Protein AF-A0A1H6EWP6-F1 (afdb_monomer)

pLDDT: mean 91.14, std 9.05, range [50.94, 97.94]

Sequence (149 aa):
MKAGLVQLVWALRALEAAGLARPPLRLLLNGDEEIGSPASRPLIEAAAEDAAAVLVFEASADGAVMERGPGTARLFAKARAVAARMGLDLCECSVGGASDGNFAAALGRPVLDGLGAVGAGAHARHEHISVDGMLERATLTAALLHELA

Secondary structure (DSSP, 8-state):
-HHHHHHHHHHHHHHHHHT-----------S-GGGT-TTTHHHHHHHHTT-S-EE--S--BSSPPPP--HHHHHHHHHHHHHHHHTT--------S-B-THHHHHHTT--EE---S--EE-TTSTT-EE-HHHHHHHHHHHHHHHHHT-

Foldseek 3Di:
DVLLVVLQVLLVVVCVVVVFDFDDDDDDDDDCQVVPCPPCLVVLLVRLLPDQEAEAAAAFDADDWQDCDPSLVVLVVLLQVLCVVVVHHDDDDTDHGDGSQSSSSVSVHHYDHNLHFAFDDVVHPPTDGDPVRSVSSSNSSNSSRSSND

InterPro domains:
  IPR002933 Peptidase M20 [PF01546] (1-146)

Mean predicted aligned error: 3.74 Å

Structure (mmCIF, N/CA/C/O backbone):
data_AF-A0A1H6EWP6-F1
#
_entry.id   AF-A0A1H6EWP6-F1
#
loop_
_atom_site.group_PDB
_atom_site.id
_atom_site.type_symbol
_atom_site.label_atom_id
_atom_site.label_alt_id
_atom_site.label_comp_id
_atom_site.label_asym_id
_atom_site.label_entity_id
_atom_site.label_seq_id
_atom_site.pdbx_PDB_ins_code
_atom_site.Cartn_x
_atom_site.Cartn_y
_atom_site.Cartn_z
_atom_site.occupancy
_atom_site.B_iso_or_equiv
_atom_site.auth_seq_id
_atom_site.auth_comp_id
_atom_site.auth_asym_id
_atom_site.auth_atom_id
_atom_site.pdbx_PDB_model_num
ATOM 1 N N . MET A 1 1 ? -2.706 -0.621 -11.621 1.00 79.06 1 MET A N 1
ATOM 2 C CA . MET A 1 1 ? -2.650 0.329 -10.488 1.00 79.06 1 MET A CA 1
ATOM 3 C C . MET A 1 1 ? -3.821 1.268 -10.159 1.00 79.06 1 MET A C 1
ATOM 5 O O . MET A 1 1 ? -3.745 2.102 -9.259 1.00 79.06 1 MET A O 1
ATOM 9 N N . LYS A 1 2 ? -4.976 1.183 -10.828 1.00 90.31 2 LYS A N 1
ATOM 10 C CA . LYS A 1 2 ? -6.064 2.158 -10.568 1.00 90.31 2 LYS A CA 1
ATOM 11 C C . LYS A 1 2 ? -6.842 1.860 -9.286 1.00 90.31 2 LYS A C 1
ATOM 13 O O . LYS A 1 2 ? -7.361 2.761 -8.633 1.00 90.31 2 LYS A O 1
ATOM 18 N N . ALA A 1 3 ? -6.932 0.582 -8.942 1.00 89.94 3 ALA A N 1
ATOM 19 C CA . ALA A 1 3 ? -7.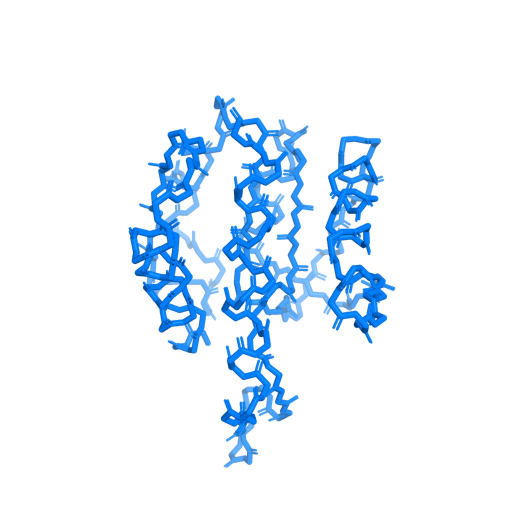699 0.112 -7.806 1.00 89.94 3 ALA A CA 1
ATOM 20 C C . ALA A 1 3 ? -7.040 0.483 -6.465 1.00 89.94 3 ALA A C 1
ATOM 22 O O . ALA A 1 3 ? -7.759 0.864 -5.544 1.00 89.94 3 ALA A O 1
ATOM 23 N N . GLY A 1 4 ? -5.702 0.491 -6.376 1.00 90.62 4 GLY A N 1
ATOM 24 C CA . GLY A 1 4 ? -4.977 0.925 -5.177 1.00 90.62 4 GLY A CA 1
ATOM 25 C C . GLY A 1 4 ? -5.326 2.354 -4.743 1.00 90.62 4 GLY A C 1
ATOM 26 O O . GLY A 1 4 ? -5.551 2.613 -3.560 1.00 90.62 4 GLY A O 1
ATOM 27 N N . LEU A 1 5 ? -5.503 3.269 -5.704 1.00 92.19 5 LEU A N 1
ATOM 28 C CA . LEU A 1 5 ? -5.950 4.645 -5.438 1.00 92.19 5 LEU A CA 1
ATOM 29 C C . LEU A 1 5 ? -7.339 4.684 -4.790 1.00 92.19 5 LEU A C 1
ATOM 31 O O . LEU A 1 5 ? -7.567 5.400 -3.814 1.00 92.19 5 LEU A O 1
ATOM 35 N N . VAL A 1 6 ? -8.271 3.895 -5.329 1.00 92.75 6 VAL A N 1
ATOM 36 C CA . VAL A 1 6 ? -9.644 3.797 -4.820 1.00 92.75 6 VAL A CA 1
ATOM 37 C C . VAL A 1 6 ? -9.648 3.183 -3.420 1.00 92.75 6 VAL A C 1
ATOM 39 O O . VAL A 1 6 ? -10.287 3.724 -2.518 1.00 92.75 6 VAL A O 1
ATOM 42 N N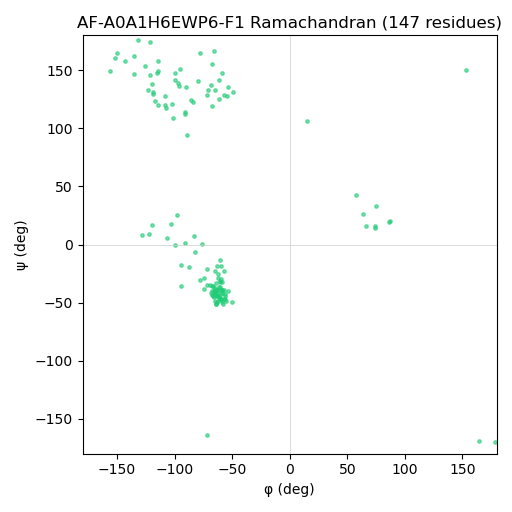 . GLN A 1 7 ? -8.895 2.100 -3.217 1.00 93.31 7 GLN A N 1
ATOM 43 C CA . GLN A 1 7 ? -8.731 1.442 -1.922 1.00 93.31 7 GLN A CA 1
ATOM 44 C C . GLN A 1 7 ? -8.236 2.411 -0.848 1.00 93.31 7 GLN A C 1
ATOM 46 O O . GLN A 1 7 ? -8.815 2.469 0.235 1.00 93.31 7 GLN A O 1
ATOM 51 N N . LEU A 1 8 ? -7.191 3.188 -1.146 1.00 93.25 8 LEU A N 1
ATOM 52 C CA . LEU A 1 8 ? -6.614 4.143 -0.206 1.00 93.25 8 LEU A CA 1
ATOM 53 C C . LEU A 1 8 ? -7.628 5.219 0.199 1.00 93.25 8 LEU A C 1
ATOM 55 O O . LEU A 1 8 ? -7.784 5.498 1.388 1.00 93.25 8 LEU A O 1
ATOM 59 N N . VAL A 1 9 ? -8.348 5.800 -0.767 1.00 94.81 9 VAL A N 1
ATOM 60 C CA . VAL A 1 9 ? -9.389 6.800 -0.479 1.00 94.81 9 VAL A CA 1
ATOM 61 C C . VAL A 1 9 ? -10.444 6.217 0.462 1.00 94.81 9 VAL A C 1
ATOM 63 O O . VAL A 1 9 ? -10.778 6.844 1.468 1.00 94.81 9 VAL A O 1
ATOM 66 N N . TRP A 1 10 ? -10.931 5.005 0.187 1.00 95.62 10 TRP A N 1
ATOM 67 C CA . TRP A 1 10 ? -11.940 4.361 1.029 1.00 95.62 10 TRP A CA 1
ATOM 68 C C . TRP A 1 10 ? -11.414 3.948 2.404 1.00 95.62 10 TRP A C 1
ATOM 70 O O . TRP A 1 10 ? -12.142 4.087 3.384 1.00 95.62 10 TRP A O 1
ATOM 80 N N . ALA A 1 11 ? -10.152 3.532 2.518 1.00 96.31 11 ALA A N 1
ATOM 81 C CA . ALA A 1 11 ? -9.527 3.237 3.805 1.00 96.31 11 ALA A CA 1
ATOM 82 C C . ALA A 1 11 ? -9.459 4.482 4.707 1.00 96.31 11 ALA A C 1
ATOM 84 O O . ALA A 1 11 ? -9.800 4.426 5.889 1.00 96.31 11 ALA A O 1
ATOM 85 N N . LEU A 1 12 ? -9.073 5.632 4.143 1.00 96.50 12 LEU A N 1
ATOM 86 C CA . LEU A 1 12 ? -9.018 6.896 4.882 1.00 96.50 12 LEU A CA 1
ATOM 87 C C . LEU A 1 12 ? -10.412 7.387 5.285 1.00 96.50 12 LEU A C 1
ATOM 89 O O . LEU A 1 12 ? -10.593 7.844 6.413 1.00 96.50 12 LEU A O 1
ATOM 93 N N . ARG A 1 13 ? -11.404 7.246 4.398 1.00 96.81 13 ARG A N 1
ATOM 94 C CA . ARG A 1 13 ? -12.807 7.553 4.717 1.00 96.81 13 ARG A CA 1
ATOM 95 C C . ARG A 1 13 ? -13.365 6.644 5.808 1.00 96.81 13 ARG A C 1
ATOM 97 O O . ARG A 1 13 ? -14.091 7.128 6.668 1.00 96.81 13 ARG A O 1
ATOM 104 N N . ALA A 1 14 ? -13.016 5.359 5.803 1.00 96.12 14 ALA A N 1
ATOM 105 C CA . ALA A 1 14 ? -13.441 4.419 6.836 1.00 96.12 14 ALA A CA 1
ATOM 106 C C . ALA A 1 14 ? -12.870 4.787 8.215 1.00 96.12 14 ALA A C 1
ATOM 108 O O . ALA A 1 14 ? -13.609 4.785 9.195 1.00 96.12 14 ALA A O 1
ATOM 109 N N . LEU A 1 15 ? -11.587 5.163 8.287 1.00 97.00 15 LEU A N 1
ATOM 110 C CA . LEU A 1 15 ? -10.964 5.663 9.519 1.00 97.00 15 LEU A CA 1
ATOM 111 C C . LEU A 1 15 ? -11.658 6.920 10.049 1.00 97.00 15 LEU A C 1
ATOM 113 O O . LEU A 1 15 ? -11.989 6.985 11.230 1.00 97.00 15 LEU A O 1
ATOM 117 N N . GLU A 1 16 ? -11.899 7.893 9.164 1.00 96.81 16 GLU A N 1
ATOM 118 C CA . GLU A 1 16 ? -12.594 9.141 9.491 1.00 96.81 16 GLU A CA 1
ATOM 119 C C . GLU A 1 16 ? -14.006 8.864 10.025 1.00 96.81 16 GLU A C 1
ATOM 121 O O . GLU A 1 16 ? -14.361 9.334 11.104 1.00 96.81 16 GLU A O 1
ATOM 126 N N . ALA A 1 17 ? -14.786 8.042 9.318 1.00 97.19 17 ALA A N 1
ATOM 127 C CA . ALA A 1 17 ? -16.145 7.682 9.715 1.00 97.19 17 ALA A CA 1
ATOM 128 C C . ALA A 1 17 ? -16.196 6.903 11.040 1.00 97.19 17 ALA A C 1
ATOM 130 O O . ALA A 1 17 ? -17.143 7.061 11.808 1.00 97.19 17 ALA A O 1
ATOM 131 N N . ALA A 1 18 ? -15.183 6.079 11.320 1.00 96.94 18 ALA A N 1
ATOM 132 C CA . ALA A 1 18 ? -15.072 5.318 12.561 1.00 96.94 18 ALA A CA 1
ATOM 133 C C . ALA A 1 18 ? -14.485 6.129 13.733 1.00 96.94 18 ALA A C 1
ATOM 135 O O . ALA A 1 18 ? -14.433 5.622 14.853 1.00 96.94 18 ALA A O 1
ATOM 136 N N . GLY A 1 19 ? -14.016 7.361 13.499 1.00 97.44 19 GLY A N 1
ATOM 137 C CA . GLY A 1 19 ? -13.332 8.165 14.515 1.00 97.44 19 GLY A CA 1
ATOM 138 C C . GLY A 1 19 ? -12.012 7.549 14.993 1.00 97.44 19 GLY A C 1
ATOM 139 O O . GLY A 1 19 ? -11.594 7.788 16.125 1.00 97.44 19 GLY A O 1
ATOM 140 N N . LEU A 1 20 ? -11.367 6.731 14.156 1.00 97.31 20 LEU A N 1
ATOM 141 C CA . LEU A 1 20 ? -10.127 6.040 14.494 1.00 97.31 20 LEU A CA 1
ATOM 142 C C . LEU A 1 20 ? -8.910 6.887 14.120 1.00 97.31 20 LEU A C 1
ATOM 144 O O . LEU A 1 20 ? -8.823 7.457 13.031 1.00 97.31 20 LEU A O 1
ATOM 148 N N . ALA A 1 21 ? -7.941 6.937 15.032 1.00 97.19 21 ALA A N 1
ATOM 149 C CA . ALA A 1 21 ? -6.671 7.605 14.791 1.00 97.19 21 ALA A CA 1
ATOM 150 C C . ALA A 1 21 ? -5.845 6.865 13.729 1.00 97.19 21 ALA A C 1
ATOM 152 O O . ALA A 1 21 ? -5.976 5.656 13.544 1.00 97.19 21 ALA A O 1
ATOM 153 N N . ARG A 1 22 ? -4.961 7.607 13.067 1.00 96.69 22 ARG A N 1
ATOM 154 C CA . ARG A 1 22 ? -3.956 7.104 12.125 1.00 96.69 22 ARG A CA 1
ATOM 155 C C . ARG A 1 22 ? -2.671 7.921 12.279 1.00 96.69 22 ARG A C 1
ATOM 157 O O . ARG A 1 22 ? -2.765 9.079 12.703 1.00 96.69 22 ARG A O 1
ATOM 164 N N . PRO A 1 23 ? -1.504 7.395 11.880 1.00 96.81 23 PRO A N 1
ATOM 165 C CA . PRO A 1 23 ? -0.283 8.182 11.864 1.00 96.81 23 PRO A CA 1
ATOM 166 C C . PRO A 1 23 ? -0.373 9.321 10.828 1.00 96.81 23 PRO A C 1
ATOM 168 O O . PRO A 1 23 ? -1.260 9.330 9.955 1.00 96.81 23 PRO A O 1
ATOM 171 N N . PRO A 1 24 ? 0.550 10.299 10.884 1.00 96.19 24 PRO A N 1
ATOM 172 C CA . PRO A 1 24 ? 0.791 11.210 9.774 1.00 96.19 24 PRO A CA 1
ATOM 173 C C . PRO A 1 24 ? 1.079 10.419 8.495 1.00 96.19 24 PRO A C 1
ATOM 175 O O . PRO A 1 24 ? 1.830 9.447 8.515 1.00 96.19 24 PRO A O 1
ATOM 178 N N . LEU A 1 25 ? 0.476 10.833 7.381 1.00 95.81 25 LEU A N 1
ATOM 179 C CA . LEU A 1 25 ? 0.625 10.157 6.095 1.00 95.81 25 LEU A CA 1
ATOM 180 C C . LEU A 1 25 ? 1.224 11.102 5.067 1.00 95.81 25 LEU A C 1
ATOM 182 O O . LEU A 1 25 ? 0.799 12.252 4.951 1.00 95.81 25 LEU A O 1
ATOM 186 N N . ARG A 1 26 ? 2.154 10.569 4.277 1.00 96.44 26 ARG A N 1
ATOM 187 C CA . ARG A 1 26 ? 2.601 11.156 3.018 1.00 96.44 26 ARG A CA 1
ATOM 188 C C . ARG A 1 26 ? 2.047 10.285 1.896 1.00 96.44 26 ARG A C 1
ATOM 190 O O . ARG A 1 26 ? 2.315 9.089 1.866 1.00 96.44 26 ARG A O 1
ATOM 197 N N . LEU A 1 27 ? 1.242 10.875 1.016 1.00 94.88 27 LEU A N 1
ATOM 198 C CA . LEU A 1 27 ? 0.715 10.195 -0.165 1.00 94.88 27 LEU A CA 1
ATOM 199 C C . LEU A 1 27 ? 1.521 10.641 -1.381 1.00 94.88 27 LEU A C 1
ATOM 201 O O . LEU A 1 27 ? 1.568 11.834 -1.675 1.00 94.88 27 LEU A O 1
ATOM 205 N N . LEU A 1 28 ? 2.144 9.688 -2.069 1.00 95.12 28 LEU A N 1
ATOM 206 C CA . LEU A 1 28 ? 2.849 9.912 -3.325 1.00 95.12 28 LEU A CA 1
ATOM 207 C C . LEU A 1 28 ? 2.152 9.103 -4.410 1.00 95.12 28 LEU A C 1
ATOM 209 O O . LEU A 1 28 ? 1.988 7.895 -4.272 1.00 95.12 28 LEU A O 1
ATOM 213 N N . LEU A 1 29 ? 1.729 9.792 -5.466 1.00 94.00 29 LEU A N 1
ATOM 214 C CA . LEU A 1 29 ? 1.119 9.200 -6.650 1.00 94.00 29 LEU A CA 1
ATOM 215 C C . LEU A 1 29 ? 2.010 9.546 -7.842 1.00 94.00 29 LEU A C 1
ATOM 217 O O . LEU A 1 29 ? 2.345 10.719 -8.023 1.00 94.00 29 LEU A O 1
ATOM 221 N N . ASN A 1 30 ? 2.381 8.556 -8.645 1.00 93.06 30 ASN A N 1
ATOM 222 C CA . ASN A 1 30 ? 3.124 8.765 -9.884 1.00 93.06 30 ASN A CA 1
ATOM 223 C C . ASN A 1 30 ? 2.343 8.212 -11.086 1.00 93.06 30 ASN A C 1
ATOM 225 O O . ASN A 1 30 ? 1.259 7.647 -10.936 1.00 93.06 30 ASN A O 1
ATOM 229 N N . GLY A 1 31 ? 2.868 8.454 -12.286 1.00 93.00 31 GLY A N 1
ATOM 230 C CA . GLY A 1 31 ? 2.268 7.986 -13.538 1.00 93.00 31 GLY A CA 1
ATOM 231 C C . GLY A 1 31 ? 3.243 7.244 -14.444 1.00 93.00 31 GLY A C 1
ATOM 232 O O . GLY A 1 31 ? 2.907 6.987 -15.596 1.00 93.00 31 GLY A O 1
ATOM 233 N N . ASP A 1 32 ? 4.449 6.957 -13.958 1.00 93.50 32 ASP A N 1
ATOM 234 C CA . ASP A 1 32 ? 5.553 6.386 -14.726 1.00 93.50 32 ASP A CA 1
ATOM 235 C C . ASP A 1 32 ? 6.075 5.058 -14.152 1.00 93.50 32 ASP A C 1
ATOM 237 O O . ASP A 1 32 ? 7.077 4.550 -14.650 1.00 93.50 32 ASP A O 1
ATOM 241 N N . GLU A 1 33 ? 5.395 4.461 -13.167 1.00 90.62 33 GLU A N 1
ATOM 242 C CA . GLU A 1 33 ? 5.770 3.148 -12.610 1.00 90.62 33 GLU A CA 1
ATOM 243 C C . GLU A 1 33 ? 5.783 2.044 -13.675 1.00 90.62 33 GLU A C 1
ATOM 245 O O . GLU A 1 33 ? 6.765 1.309 -13.761 1.00 90.62 33 GLU A O 1
ATOM 250 N N . GLU A 1 34 ? 4.826 2.055 -14.612 1.00 88.62 34 GLU A N 1
ATOM 251 C CA . GLU A 1 34 ? 4.731 1.090 -15.728 1.00 88.62 34 GLU A CA 1
ATOM 252 C C . GLU A 1 34 ? 5.960 1.106 -16.668 1.00 88.62 34 GLU A C 1
ATOM 254 O O . GLU A 1 34 ? 6.119 0.239 -17.528 1.00 88.62 34 GLU A O 1
ATOM 259 N N . ILE A 1 35 ? 6.821 2.125 -16.556 1.00 90.50 35 ILE A N 1
ATOM 260 C CA . ILE A 1 35 ? 8.083 2.255 -17.301 1.00 90.50 35 ILE A CA 1
ATOM 261 C C . ILE A 1 35 ? 9.311 2.313 -16.375 1.00 90.50 35 ILE A C 1
ATOM 263 O O . ILE A 1 35 ? 10.394 2.716 -16.806 1.00 90.50 35 ILE A O 1
ATOM 267 N N . GLY A 1 36 ? 9.158 1.909 -15.110 1.00 88.56 36 GLY A N 1
ATOM 268 C CA . GLY A 1 36 ? 10.223 1.821 -14.110 1.00 88.56 36 GLY A CA 1
ATOM 269 C C . GLY A 1 36 ? 10.497 3.110 -13.331 1.00 88.56 36 GLY A C 1
ATOM 270 O O . GLY A 1 36 ? 11.591 3.265 -12.784 1.00 88.56 36 GLY A O 1
ATOM 271 N N . SER A 1 37 ? 9.544 4.044 -13.296 1.00 92.62 37 SER A N 1
ATOM 272 C CA . SER A 1 37 ? 9.602 5.282 -12.504 1.00 92.62 37 SER A CA 1
ATOM 273 C C . SER A 1 37 ? 10.809 6.205 -12.772 1.00 92.62 37 SER A C 1
ATOM 275 O O . SER A 1 37 ? 11.401 6.734 -11.825 1.00 92.62 37 SER A O 1
ATOM 277 N N . PRO A 1 38 ? 11.229 6.453 -14.032 1.00 94.12 38 PRO A N 1
ATOM 278 C CA . PRO A 1 38 ? 12.412 7.268 -14.321 1.00 94.12 38 PRO A CA 1
ATOM 279 C C . PRO A 1 38 ? 12.310 8.713 -13.807 1.00 94.12 38 PRO A C 1
ATOM 281 O O . PRO A 1 38 ? 13.329 9.306 -13.451 1.00 94.12 38 PRO A O 1
ATOM 284 N N . ALA A 1 39 ? 11.107 9.292 -13.770 1.00 96.31 39 ALA A N 1
ATOM 285 C CA . ALA A 1 39 ? 10.869 10.648 -13.288 1.00 96.31 39 ALA A CA 1
ATOM 286 C C . ALA A 1 39 ? 10.471 10.670 -11.807 1.00 96.31 39 ALA A C 1
ATOM 288 O O . ALA A 1 39 ? 10.856 11.593 -11.086 1.00 96.31 39 ALA A O 1
ATOM 289 N N . SER A 1 40 ? 9.709 9.678 -11.338 1.00 96.50 40 SER A N 1
ATOM 290 C CA . SER A 1 40 ? 9.212 9.660 -9.960 1.00 96.50 40 SER A CA 1
ATOM 291 C C . SER A 1 40 ? 10.165 9.030 -8.949 1.00 96.50 40 SER A C 1
ATOM 293 O O . SER A 1 40 ? 10.054 9.352 -7.767 1.00 96.50 40 SER A O 1
ATOM 295 N N . ARG A 1 41 ? 11.149 8.225 -9.368 1.00 95.69 41 ARG A N 1
ATOM 296 C CA . ARG A 1 41 ? 12.107 7.586 -8.453 1.00 95.69 41 ARG A CA 1
ATOM 297 C C . ARG A 1 41 ? 12.769 8.555 -7.458 1.00 95.69 41 ARG A C 1
ATOM 299 O O . ARG A 1 41 ? 12.704 8.261 -6.266 1.00 95.69 41 ARG A O 1
ATOM 306 N N . PRO A 1 42 ? 13.329 9.716 -7.859 1.00 97.56 42 PRO A N 1
ATOM 307 C CA . PRO A 1 42 ? 13.912 10.653 -6.894 1.00 97.56 42 PRO A CA 1
ATOM 308 C C . PRO A 1 42 ? 12.891 11.175 -5.871 1.00 97.56 42 PRO A C 1
ATOM 310 O O . PRO A 1 42 ? 13.235 11.435 -4.721 1.00 97.56 42 PRO A O 1
ATOM 313 N N . LEU A 1 43 ? 11.624 11.315 -6.276 1.00 97.69 43 LEU A N 1
ATOM 314 C CA . LEU A 1 43 ? 10.538 11.748 -5.396 1.00 97.69 43 LEU A CA 1
ATOM 315 C C . LEU A 1 43 ? 10.124 10.636 -4.430 1.00 97.69 43 LEU A C 1
ATOM 317 O O . LEU A 1 43 ? 9.840 10.923 -3.271 1.00 97.69 43 LEU A O 1
ATOM 321 N N . ILE A 1 44 ? 10.112 9.382 -4.892 1.00 96.75 44 ILE A N 1
ATOM 322 C CA . ILE A 1 44 ? 9.843 8.201 -4.063 1.00 96.75 44 ILE A CA 1
ATOM 323 C C . ILE A 1 44 ? 10.926 8.057 -2.997 1.00 96.75 44 ILE A C 1
ATOM 325 O O . ILE A 1 44 ? 10.606 7.939 -1.817 1.00 96.75 44 ILE A O 1
ATOM 329 N N . GLU A 1 45 ? 12.196 8.122 -3.396 1.00 97.00 45 GLU A N 1
ATOM 330 C CA . GLU A 1 45 ? 13.335 8.026 -2.481 1.00 97.00 45 GLU A CA 1
ATOM 331 C C . GLU A 1 45 ? 13.289 9.148 -1.427 1.00 97.00 45 GLU A C 1
ATOM 333 O O . GLU A 1 45 ? 13.352 8.866 -0.230 1.00 97.00 45 GLU A O 1
ATOM 338 N N . ALA A 1 46 ? 13.057 10.399 -1.843 1.00 97.56 46 ALA A N 1
ATOM 339 C CA . ALA A 1 46 ? 12.907 11.531 -0.925 1.00 97.56 46 ALA A CA 1
ATOM 340 C C . ALA A 1 46 ? 11.689 11.391 0.008 1.00 97.56 46 ALA A C 1
ATOM 342 O O . ALA A 1 46 ? 11.758 11.718 1.190 1.00 97.56 46 ALA A O 1
ATOM 343 N N . ALA A 1 47 ? 10.562 10.880 -0.495 1.00 96.75 47 ALA A N 1
ATOM 344 C CA . ALA A 1 47 ? 9.368 10.644 0.311 1.00 96.75 47 ALA A CA 1
ATOM 345 C C . ALA A 1 47 ? 9.521 9.466 1.287 1.00 96.75 47 ALA A C 1
ATOM 347 O O . ALA A 1 47 ? 8.762 9.395 2.255 1.00 96.75 47 ALA A O 1
ATOM 348 N N . ALA A 1 48 ? 10.454 8.548 1.042 1.00 97.00 48 ALA A N 1
ATOM 349 C CA . ALA A 1 48 ? 10.705 7.385 1.885 1.00 97.00 48 ALA A CA 1
ATOM 350 C C . ALA A 1 48 ? 11.821 7.611 2.920 1.00 97.00 48 ALA A C 1
ATOM 352 O O . ALA A 1 48 ? 11.898 6.861 3.892 1.00 97.00 48 ALA A O 1
ATOM 353 N N . GLU A 1 49 ? 12.670 8.627 2.748 1.00 96.50 49 GLU A N 1
ATOM 354 C CA . GLU A 1 49 ? 13.880 8.852 3.553 1.00 96.50 49 GLU A CA 1
ATOM 355 C C . GLU A 1 49 ? 13.632 8.897 5.074 1.00 96.50 49 GLU A C 1
ATOM 357 O O . GLU A 1 49 ? 14.399 8.329 5.854 1.00 96.50 49 GLU A O 1
ATOM 362 N N . ASP A 1 50 ? 12.545 9.525 5.515 1.00 95.56 50 ASP A N 1
ATOM 363 C CA . ASP A 1 50 ? 12.135 9.643 6.922 1.00 95.56 50 ASP A CA 1
ATOM 364 C C . ASP A 1 50 ? 10.929 8.751 7.272 1.00 95.56 50 ASP A C 1
ATOM 366 O O . ASP A 1 50 ? 10.425 8.788 8.396 1.00 95.56 50 ASP A O 1
ATOM 370 N N . ALA A 1 51 ? 10.470 7.914 6.337 1.00 97.31 51 ALA A N 1
ATOM 371 C CA . ALA A 1 51 ? 9.306 7.068 6.548 1.00 97.31 51 ALA A CA 1
ATOM 372 C C . ALA A 1 51 ? 9.612 5.931 7.539 1.00 97.31 51 ALA A C 1
ATOM 374 O O . ALA A 1 51 ? 10.609 5.210 7.418 1.00 97.31 51 ALA A O 1
ATOM 375 N N . ALA A 1 52 ? 8.713 5.735 8.509 1.00 96.69 52 ALA A N 1
ATOM 376 C CA . ALA A 1 52 ? 8.764 4.600 9.434 1.00 96.69 52 ALA A CA 1
ATOM 377 C C . ALA A 1 52 ? 8.332 3.281 8.764 1.00 96.69 52 ALA A C 1
ATOM 379 O O . ALA A 1 52 ? 8.779 2.202 9.154 1.00 96.69 52 ALA A O 1
ATOM 380 N N . ALA A 1 53 ? 7.460 3.379 7.762 1.00 97.00 53 ALA A N 1
ATOM 381 C CA . ALA A 1 53 ? 6.974 2.285 6.938 1.00 97.00 53 ALA A CA 1
ATOM 382 C C . ALA A 1 53 ? 6.491 2.839 5.593 1.00 97.00 53 ALA A C 1
ATOM 384 O O . ALA A 1 53 ? 5.977 3.957 5.534 1.00 97.00 53 ALA A O 1
ATOM 385 N N . VAL A 1 54 ? 6.616 2.040 4.537 1.00 96.69 54 VAL A N 1
ATOM 386 C CA . VAL A 1 54 ? 6.084 2.332 3.202 1.00 96.69 54 VAL A CA 1
ATOM 387 C C . VAL A 1 54 ? 5.075 1.252 2.831 1.00 96.69 54 VAL A C 1
ATOM 389 O O . VAL A 1 54 ? 5.338 0.061 2.991 1.00 96.69 54 VAL A O 1
ATOM 392 N N . LEU A 1 55 ? 3.899 1.676 2.370 1.00 95.50 55 LEU A N 1
ATOM 393 C CA . LEU A 1 55 ? 2.825 0.794 1.921 1.00 95.50 55 LEU A CA 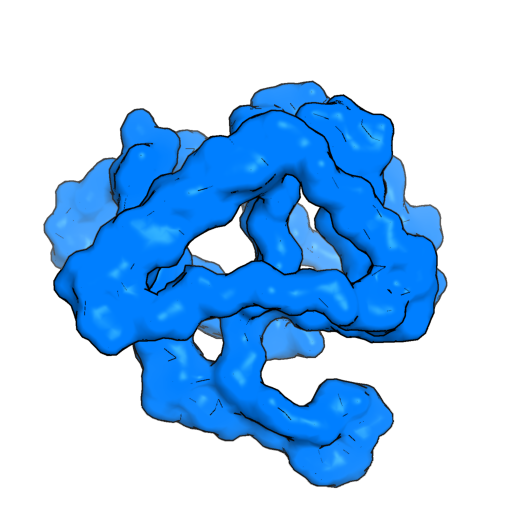1
ATOM 394 C C . LEU A 1 55 ? 2.624 1.012 0.422 1.00 95.50 55 LEU A C 1
ATOM 396 O O . LEU A 1 55 ? 2.307 2.127 0.006 1.00 95.50 55 LEU A O 1
ATOM 400 N N . VAL A 1 56 ? 2.801 -0.042 -0.366 1.00 93.62 56 VAL A N 1
ATOM 401 C CA . VAL A 1 56 ? 2.618 -0.044 -1.819 1.00 93.62 56 VAL A CA 1
ATOM 402 C C . VAL A 1 56 ? 1.351 -0.833 -2.144 1.00 93.62 56 VAL A C 1
ATOM 404 O O . VAL A 1 56 ? 1.138 -1.948 -1.662 1.00 93.62 56 VAL A O 1
ATOM 407 N N . PHE A 1 57 ? 0.462 -0.211 -2.917 1.00 90.25 57 PHE A N 1
ATOM 408 C CA . PHE A 1 57 ? -0.897 -0.697 -3.188 1.00 90.25 57 PHE A CA 1
ATOM 409 C C . PHE A 1 57 ? -1.009 -1.447 -4.513 1.00 90.25 57 PHE A C 1
ATOM 411 O O . PHE A 1 57 ? -2.082 -1.516 -5.105 1.00 90.25 57 PHE A O 1
ATOM 418 N N . GLU A 1 58 ? 0.098 -2.007 -4.973 1.00 78.94 58 GLU A N 1
ATOM 419 C CA . GLU A 1 58 ? 0.234 -2.665 -6.266 1.00 78.94 58 GLU A CA 1
ATOM 420 C C . GLU A 1 58 ? 0.998 -3.966 -6.082 1.00 78.94 58 GLU A C 1
ATOM 422 O O . GLU A 1 58 ? 1.605 -4.170 -5.036 1.00 78.94 58 GLU A O 1
ATOM 427 N N . ALA A 1 59 ? 0.915 -4.871 -7.051 1.00 64.75 59 ALA A N 1
ATOM 428 C CA . ALA A 1 59 ? 1.794 -6.031 -7.089 1.00 64.75 59 ALA A CA 1
ATOM 429 C C . ALA A 1 59 ? 2.961 -5.721 -8.026 1.00 64.75 59 ALA A C 1
ATOM 431 O O . ALA A 1 59 ? 2.752 -5.150 -9.093 1.00 64.75 59 ALA A O 1
ATOM 432 N N . SER A 1 60 ? 4.169 -6.121 -7.638 1.00 60.91 60 SER A N 1
ATOM 433 C CA . SER A 1 60 ? 5.359 -5.983 -8.474 1.00 60.91 60 SER A CA 1
ATOM 434 C C . SER A 1 60 ? 5.201 -6.783 -9.777 1.00 60.91 60 SER A C 1
ATOM 436 O O . SER A 1 60 ? 4.697 -7.910 -9.755 1.00 60.91 60 SER A O 1
ATOM 438 N N . ALA A 1 61 ? 5.687 -6.239 -10.893 1.00 53.09 61 ALA A N 1
ATOM 439 C CA . ALA A 1 61 ? 5.806 -6.941 -12.173 1.00 53.09 61 ALA A CA 1
ATOM 440 C C . ALA A 1 61 ? 7.276 -6.952 -12.627 1.00 53.09 61 ALA A C 1
ATOM 442 O O . ALA A 1 61 ? 8.019 -6.039 -12.286 1.00 53.09 61 ALA A O 1
ATOM 443 N N . ASP A 1 62 ? 7.711 -8.028 -13.297 1.00 50.94 62 ASP A N 1
ATOM 444 C CA . ASP A 1 62 ? 9.052 -8.281 -13.873 1.00 50.94 62 ASP A CA 1
ATOM 445 C C . ASP A 1 62 ? 10.220 -7.371 -13.413 1.00 50.94 62 ASP A C 1
ATOM 447 O O . ASP A 1 62 ? 10.364 -6.227 -13.834 1.00 50.94 62 ASP A O 1
ATOM 451 N N . GLY A 1 63 ? 11.127 -7.899 -12.583 1.00 56.50 63 GLY A N 1
ATOM 452 C CA . GLY A 1 63 ? 12.237 -7.117 -12.034 1.00 56.50 63 GLY A CA 1
ATOM 453 C C . GLY A 1 63 ? 12.931 -7.761 -10.832 1.00 56.50 63 GLY A C 1
ATOM 454 O O . GLY A 1 63 ? 12.739 -8.944 -10.541 1.00 56.50 63 GLY A O 1
ATOM 455 N N . ALA A 1 64 ? 13.788 -6.985 -10.161 1.00 60.12 64 ALA A N 1
ATOM 456 C CA . ALA A 1 64 ? 14.584 -7.451 -9.029 1.00 60.12 64 ALA A CA 1
ATOM 457 C C . ALA A 1 64 ? 13.720 -7.672 -7.781 1.00 60.12 64 ALA A C 1
ATOM 459 O O . ALA A 1 64 ? 13.028 -6.763 -7.335 1.00 60.12 64 ALA A O 1
ATOM 460 N N . VAL A 1 65 ? 13.834 -8.855 -7.177 1.00 73.44 65 VAL A N 1
ATOM 461 C CA . VAL A 1 65 ? 13.100 -9.220 -5.958 1.00 73.44 65 VAL A CA 1
ATOM 462 C C . VAL A 1 65 ? 13.396 -8.230 -4.827 1.00 73.44 65 VAL A C 1
ATOM 464 O O . VAL A 1 65 ? 14.556 -7.970 -4.505 1.00 73.44 65 VAL A O 1
ATOM 467 N N . MET A 1 66 ? 12.342 -7.701 -4.200 1.00 82.06 66 MET A N 1
ATOM 468 C CA . MET A 1 66 ? 12.465 -6.848 -3.017 1.00 82.06 66 MET A CA 1
ATOM 469 C C . MET A 1 66 ? 12.990 -7.659 -1.822 1.00 82.06 66 MET A C 1
ATOM 471 O O . MET A 1 66 ? 12.354 -8.618 -1.377 1.00 82.06 66 MET 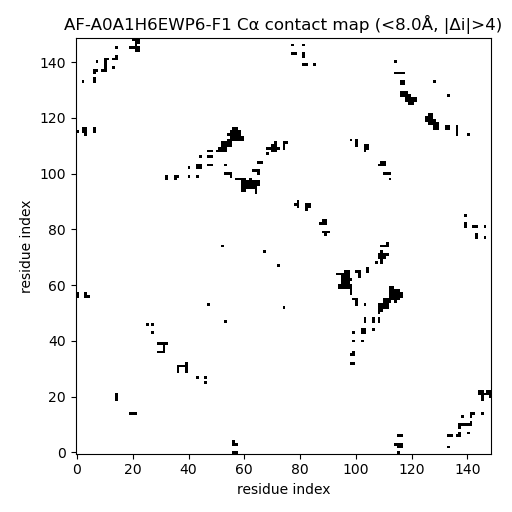A O 1
ATOM 475 N N . GLU A 1 67 ? 14.149 -7.276 -1.279 1.00 80.62 67 GLU A N 1
ATOM 476 C CA . GLU A 1 67 ? 14.743 -7.987 -0.146 1.00 80.62 67 GLU A CA 1
ATOM 477 C C . GLU A 1 67 ? 13.935 -7.820 1.148 1.00 80.62 67 GLU A C 1
ATOM 479 O O . GLU A 1 67 ? 13.502 -6.731 1.536 1.00 80.62 67 GLU A O 1
ATOM 484 N N . ARG A 1 68 ? 13.781 -8.928 1.879 1.00 87.31 68 ARG A N 1
ATOM 485 C CA . ARG A 1 68 ? 13.030 -8.961 3.133 1.00 87.31 68 ARG A CA 1
ATOM 486 C C . ARG A 1 68 ? 13.923 -8.653 4.334 1.00 87.31 68 ARG A C 1
ATOM 488 O O . ARG A 1 68 ? 14.511 -9.549 4.936 1.00 87.31 68 ARG A O 1
ATOM 495 N N . GLY A 1 69 ? 13.955 -7.386 4.737 1.00 90.31 69 GLY A N 1
ATOM 496 C CA . GLY A 1 69 ? 14.650 -6.947 5.951 1.00 90.31 69 GLY A CA 1
ATOM 497 C C . GLY A 1 69 ? 13.891 -7.234 7.266 1.00 90.31 69 GLY A C 1
ATOM 498 O O . GLY A 1 69 ? 12.673 -7.449 7.262 1.00 90.31 69 GLY A O 1
ATOM 499 N N . PRO A 1 70 ? 14.560 -7.157 8.437 1.00 94.44 70 PRO A N 1
ATOM 500 C CA . PRO A 1 70 ? 13.919 -7.336 9.748 1.00 94.44 70 PRO A CA 1
ATOM 501 C C . PRO A 1 70 ? 12.790 -6.334 10.032 1.00 94.44 70 PRO A C 1
ATOM 503 O O . PRO A 1 70 ? 11.831 -6.656 10.732 1.00 94.44 70 PRO A O 1
ATOM 506 N N . GLY A 1 71 ? 12.904 -5.111 9.503 1.00 95.44 71 GLY A N 1
ATOM 507 C CA . GLY A 1 71 ? 11.862 -4.087 9.593 1.00 95.44 71 GLY A CA 1
ATOM 508 C C . GLY A 1 71 ? 10.587 -4.504 8.863 1.00 95.44 71 GLY A C 1
ATOM 509 O O . GLY A 1 71 ? 9.519 -4.533 9.473 1.00 95.44 71 GLY A O 1
ATOM 510 N N . THR A 1 72 ? 10.720 -4.919 7.601 1.00 95.31 72 THR A N 1
ATOM 511 C CA . THR A 1 72 ? 9.629 -5.485 6.795 1.00 95.31 72 THR A CA 1
ATOM 512 C C . THR A 1 72 ? 8.995 -6.697 7.474 1.00 95.31 72 THR A C 1
ATOM 514 O O . THR A 1 72 ? 7.776 -6.773 7.566 1.00 95.31 72 THR A O 1
ATOM 517 N N . ALA A 1 73 ? 9.795 -7.599 8.053 1.00 95.69 73 ALA A N 1
ATOM 518 C CA . ALA A 1 73 ? 9.275 -8.757 8.782 1.00 95.69 73 ALA A CA 1
ATOM 519 C C . ALA A 1 73 ? 8.376 -8.365 9.972 1.00 95.69 73 ALA A C 1
ATOM 521 O O . ALA A 1 73 ? 7.320 -8.964 10.183 1.00 95.69 73 ALA A O 1
ATOM 522 N N . ARG A 1 74 ? 8.768 -7.342 10.747 1.00 97.00 74 ARG A N 1
ATOM 523 C CA . ARG A 1 74 ? 7.952 -6.820 11.860 1.00 97.00 74 ARG A CA 1
ATOM 524 C C . ARG A 1 74 ? 6.687 -6.124 11.367 1.00 97.00 74 ARG A C 1
ATOM 526 O O . ARG A 1 74 ? 5.624 -6.313 11.955 1.00 97.00 74 ARG A O 1
ATOM 533 N N . LEU A 1 75 ? 6.799 -5.339 10.298 1.00 97.12 75 LEU A N 1
ATOM 534 C CA . LEU A 1 75 ? 5.663 -4.660 9.683 1.00 97.12 75 LEU A CA 1
ATOM 535 C C . LEU A 1 75 ? 4.641 -5.672 9.139 1.00 97.12 75 LEU A C 1
ATOM 537 O O . LEU A 1 75 ? 3.449 -5.556 9.418 1.00 97.12 75 LEU A O 1
ATOM 541 N N . PHE A 1 76 ? 5.106 -6.726 8.467 1.00 96.62 76 PHE A N 1
ATOM 542 C CA . PHE A 1 76 ? 4.261 -7.821 7.998 1.00 96.62 76 PHE A CA 1
ATOM 543 C C . PHE A 1 76 ? 3.589 -8.576 9.145 1.00 96.62 76 PHE A C 1
ATOM 545 O O . PHE A 1 76 ? 2.398 -8.865 9.074 1.00 96.62 76 PHE A O 1
ATOM 552 N N . ALA A 1 77 ? 4.302 -8.841 10.244 1.00 97.06 77 ALA A N 1
ATOM 553 C CA . ALA A 1 77 ? 3.703 -9.481 11.414 1.00 97.06 77 ALA A CA 1
ATOM 554 C C . ALA A 1 77 ? 2.526 -8.667 11.988 1.00 97.06 77 ALA A C 1
ATOM 556 O O . ALA A 1 77 ? 1.507 -9.256 12.354 1.00 97.06 77 ALA A O 1
ATOM 557 N N . LYS A 1 78 ? 2.630 -7.329 12.011 1.00 97.62 78 LYS A N 1
ATOM 558 C CA . LYS A 1 78 ? 1.515 -6.440 12.383 1.00 97.62 78 LYS A CA 1
ATOM 559 C C . LYS A 1 78 ? 0.350 -6.556 11.400 1.00 97.62 78 LYS A C 1
ATOM 561 O O . LYS A 1 78 ? -0.775 -6.793 11.830 1.00 97.62 78 LYS A O 1
ATOM 566 N N . ALA A 1 79 ? 0.617 -6.464 10.096 1.00 97.12 79 ALA A N 1
ATOM 567 C CA . ALA A 1 79 ? -0.417 -6.602 9.068 1.00 97.12 79 ALA A CA 1
ATOM 568 C C . ALA A 1 79 ? -1.141 -7.953 9.140 1.00 97.12 79 ALA A C 1
ATOM 570 O O . ALA A 1 79 ? -2.366 -8.000 9.078 1.00 97.12 79 ALA A O 1
ATOM 571 N N . ARG A 1 80 ? -0.408 -9.046 9.370 1.00 97.19 80 ARG A N 1
ATOM 572 C CA . ARG A 1 80 ? -0.985 -10.383 9.540 1.00 97.19 80 ARG A CA 1
ATOM 573 C C . ARG A 1 80 ? -1.836 -10.496 10.806 1.00 97.19 80 ARG A C 1
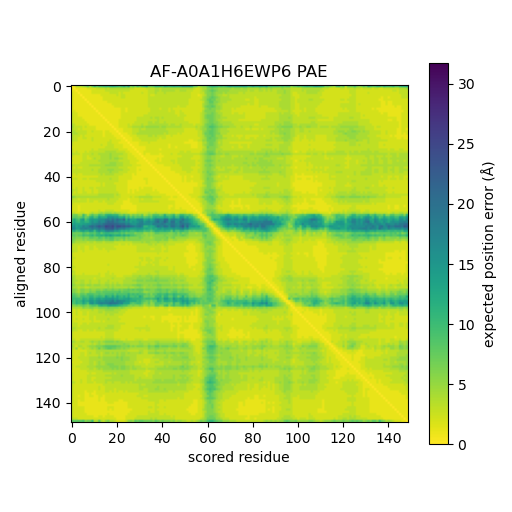ATOM 575 O O . ARG A 1 80 ? -2.890 -11.117 10.768 1.00 97.19 80 ARG A O 1
ATOM 582 N N . ALA A 1 81 ? -1.425 -9.881 11.915 1.00 97.81 81 ALA A N 1
ATOM 583 C CA . ALA A 1 81 ? -2.230 -9.853 13.139 1.00 97.81 81 ALA A CA 1
ATOM 584 C C . ALA A 1 81 ? -3.522 -9.029 12.975 1.00 97.81 81 ALA A C 1
ATOM 586 O O . ALA A 1 81 ? -4.563 -9.388 13.524 1.00 97.81 81 ALA A O 1
ATOM 587 N N . VAL A 1 82 ? -3.476 -7.934 12.209 1.00 97.62 82 VAL A N 1
ATOM 588 C CA . VAL A 1 82 ? -4.670 -7.164 11.820 1.00 97.62 82 VAL A CA 1
ATOM 589 C C . VAL A 1 82 ? -5.592 -8.021 10.950 1.00 97.62 82 VAL A C 1
ATOM 591 O O . VAL A 1 82 ? -6.764 -8.171 11.283 1.00 97.62 82 VAL A O 1
ATOM 594 N N . ALA A 1 83 ? -5.055 -8.637 9.896 1.00 95.94 83 ALA A N 1
ATOM 595 C CA . ALA A 1 83 ? -5.803 -9.509 8.993 1.00 95.94 83 ALA A CA 1
ATOM 596 C C . ALA A 1 83 ? -6.485 -10.667 9.742 1.00 95.94 83 ALA A C 1
ATOM 598 O O . ALA A 1 83 ? -7.680 -10.892 9.570 1.00 95.94 83 ALA A O 1
ATOM 599 N N . ALA A 1 84 ? -5.775 -11.323 10.664 1.00 97.06 84 ALA A N 1
ATOM 600 C CA . ALA A 1 84 ? -6.321 -12.424 11.454 1.00 97.06 84 ALA A CA 1
ATOM 601 C C . ALA A 1 84 ? -7.528 -12.006 12.314 1.00 97.06 84 ALA A C 1
ATOM 603 O O . ALA A 1 84 ? -8.491 -12.763 12.426 1.00 97.06 84 ALA A O 1
ATOM 604 N N . ARG A 1 85 ? -7.535 -10.786 12.879 1.00 96.56 85 ARG A N 1
ATOM 605 C CA . ARG A 1 85 ? -8.703 -10.248 13.611 1.00 96.56 85 ARG A CA 1
ATOM 606 C C . ARG A 1 85 ? -9.924 -10.041 12.716 1.00 96.56 85 ARG A C 1
ATOM 608 O O . ARG A 1 85 ? -11.042 -10.023 13.218 1.00 96.56 85 ARG A O 1
ATOM 615 N N . MET A 1 86 ? -9.705 -9.892 11.415 1.00 93.88 86 MET A N 1
ATOM 616 C CA . MET A 1 86 ? -10.749 -9.781 10.398 1.00 93.88 86 MET A CA 1
ATOM 617 C C . MET A 1 86 ? -11.139 -11.144 9.804 1.00 93.88 86 MET A C 1
ATOM 619 O O . MET A 1 86 ? -11.970 -11.192 8.905 1.00 93.88 86 MET A O 1
ATOM 623 N N . GLY A 1 87 ? -10.543 -12.246 10.276 1.00 95.06 87 GLY A N 1
ATOM 624 C CA . GLY A 1 87 ? -10.747 -13.578 9.705 1.00 95.06 87 GLY A CA 1
ATOM 625 C C . GLY A 1 87 ? -10.036 -13.800 8.366 1.00 95.06 87 GLY A C 1
ATOM 626 O O . GLY A 1 87 ? -10.360 -14.752 7.664 1.00 95.06 87 GLY A O 1
ATOM 627 N N . LEU A 1 88 ? -9.078 -12.939 8.010 1.00 91.75 88 LEU A N 1
ATOM 628 C CA . LEU A 1 88 ? -8.303 -13.033 6.776 1.00 91.75 88 LEU A CA 1
ATOM 629 C C . LEU A 1 88 ? -6.966 -13.737 7.030 1.00 91.75 88 LEU A C 1
ATOM 631 O O . LEU A 1 88 ? -6.256 -13.415 7.987 1.00 91.75 88 LEU A O 1
ATOM 635 N N . ASP A 1 89 ? -6.592 -14.646 6.130 1.00 90.81 89 ASP A N 1
ATOM 636 C CA . ASP A 1 89 ? -5.242 -15.206 6.079 1.00 90.81 89 ASP A CA 1
ATOM 637 C C . ASP A 1 89 ? -4.371 -14.366 5.139 1.00 90.81 89 ASP A C 1
ATOM 639 O O . ASP A 1 89 ? -4.608 -14.297 3.931 1.00 90.81 89 ASP A O 1
ATOM 643 N N . LEU A 1 90 ? -3.381 -13.675 5.708 1.00 90.81 90 LEU A N 1
ATOM 644 C CA . LEU A 1 90 ? -2.452 -12.843 4.953 1.00 90.81 90 LEU A CA 1
ATOM 645 C C . LEU A 1 90 ? -1.125 -13.580 4.779 1.00 90.81 90 LEU A C 1
ATOM 647 O O . LEU A 1 90 ? -0.340 -13.712 5.723 1.00 90.81 90 LEU A O 1
ATOM 651 N N . CYS A 1 91 ? -0.864 -14.011 3.549 1.00 87.31 91 CYS A N 1
ATOM 652 C CA . CYS A 1 91 ? 0.373 -14.680 3.168 1.00 87.31 91 CYS A CA 1
ATOM 653 C C . CYS A 1 91 ? 1.395 -13.692 2.584 1.00 87.31 91 CYS A C 1
ATOM 655 O O . CYS A 1 91 ? 1.033 -12.687 1.975 1.00 87.31 91 CYS A O 1
ATOM 657 N N . GLU A 1 92 ? 2.682 -14.005 2.744 1.00 86.38 92 GLU A N 1
ATOM 658 C CA . GLU A 1 92 ? 3.769 -13.368 1.997 1.00 86.38 92 GLU A CA 1
ATOM 659 C C . GLU A 1 92 ? 4.173 -14.285 0.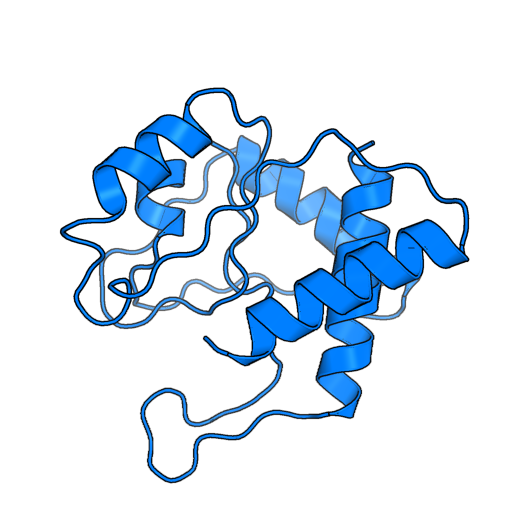839 1.00 86.38 92 GLU A C 1
ATOM 661 O O . GLU A 1 92 ? 4.204 -15.508 0.985 1.00 86.38 92 GLU A O 1
ATOM 666 N N . CYS A 1 93 ? 4.485 -13.703 -0.314 1.00 79.56 93 CYS A N 1
ATOM 667 C CA . CYS A 1 93 ? 5.066 -14.431 -1.430 1.00 79.56 93 CYS A CA 1
ATOM 668 C C . CYS A 1 93 ? 6.217 -13.615 -2.014 1.00 79.56 93 CYS A C 1
ATOM 670 O O . CYS A 1 93 ? 6.199 -12.386 -1.992 1.00 79.56 93 CYS A O 1
ATOM 672 N N . SER A 1 94 ? 7.236 -14.313 -2.507 1.00 76.75 94 SER A N 1
ATOM 673 C CA . SER A 1 94 ? 8.217 -13.705 -3.393 1.00 76.75 94 SER A CA 1
ATOM 674 C C . SER A 1 94 ? 7.714 -13.924 -4.809 1.00 76.75 94 SER A C 1
ATOM 676 O O . SER A 1 94 ? 7.598 -15.063 -5.263 1.00 76.75 94 SER A O 1
ATOM 678 N N . VAL A 1 95 ? 7.366 -12.830 -5.470 1.00 70.12 95 VAL A N 1
ATOM 679 C CA . VAL A 1 95 ? 7.099 -12.809 -6.904 1.00 70.12 95 VAL A CA 1
ATOM 680 C C . VAL A 1 95 ? 8.345 -12.284 -7.611 1.00 70.12 95 VAL A C 1
ATOM 682 O O . VAL A 1 95 ? 9.095 -11.485 -7.047 1.00 70.12 95 VAL A O 1
ATOM 685 N N . GLY A 1 96 ? 8.603 -12.762 -8.828 1.00 61.94 96 GLY A N 1
ATOM 686 C CA . GLY A 1 96 ? 9.520 -12.051 -9.716 1.00 61.94 96 GLY A CA 1
ATOM 687 C C . GLY A 1 96 ? 8.892 -10.701 -10.050 1.00 61.94 96 GLY A C 1
ATOM 688 O O . GLY A 1 96 ? 7.699 -10.653 -10.337 1.00 61.94 96 GLY A O 1
ATOM 689 N N . GLY A 1 97 ? 9.652 -9.613 -9.953 1.00 71.31 97 GLY A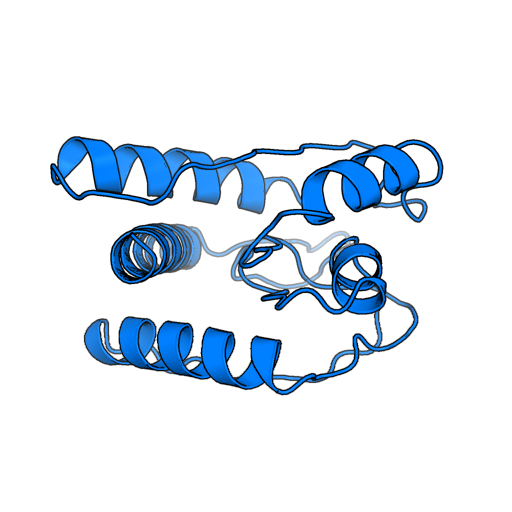 N 1
ATOM 690 C CA . GLY A 1 97 ? 9.075 -8.285 -10.114 1.00 71.31 97 GLY A CA 1
ATOM 691 C C . GLY A 1 97 ? 9.831 -7.193 -9.387 1.00 71.31 97 GLY A C 1
ATOM 692 O O . GLY A 1 97 ? 10.434 -7.455 -8.350 1.00 71.31 97 GLY A O 1
ATOM 693 N N . ALA A 1 98 ? 9.775 -5.981 -9.930 1.00 79.25 98 ALA A N 1
ATOM 694 C CA . ALA A 1 98 ? 10.094 -4.761 -9.207 1.00 79.25 98 ALA A CA 1
ATOM 695 C C . ALA A 1 98 ? 8.822 -3.916 -9.071 1.00 79.25 98 ALA A C 1
ATOM 697 O O . ALA A 1 98 ? 7.932 -3.973 -9.913 1.00 79.25 98 ALA A O 1
ATOM 698 N N . SER A 1 99 ? 8.738 -3.160 -7.990 1.00 88.50 99 SER A N 1
ATOM 699 C CA . SER A 1 99 ? 7.783 -2.074 -7.804 1.00 88.50 99 SER A CA 1
ATOM 700 C C . SER A 1 99 ? 8.535 -0.846 -7.299 1.00 88.50 99 SER A C 1
ATOM 702 O O . SER A 1 99 ? 9.715 -0.918 -6.931 1.00 88.50 99 SER A O 1
ATOM 704 N N . ASP A 1 100 ? 7.836 0.274 -7.156 1.00 91.06 100 ASP A N 1
ATOM 705 C CA . ASP A 1 100 ? 8.364 1.441 -6.442 1.00 91.06 100 ASP A CA 1
ATOM 706 C C . ASP A 1 100 ? 8.785 1.136 -4.992 1.00 91.06 100 ASP A C 1
ATOM 708 O O . ASP A 1 100 ? 9.640 1.822 -4.419 1.00 91.06 100 ASP A O 1
ATOM 712 N N . GLY A 1 101 ? 8.237 0.069 -4.398 1.00 91.94 101 GLY A N 1
ATOM 713 C CA . GLY A 1 101 ? 8.627 -0.435 -3.085 1.00 91.94 101 GLY A CA 1
ATOM 714 C C . GLY A 1 101 ? 10.097 -0.838 -3.014 1.00 91.94 101 GLY A C 1
ATOM 715 O O . GLY A 1 101 ? 10.725 -0.666 -1.967 1.00 91.94 101 GLY A O 1
ATOM 716 N N . ASN A 1 102 ? 10.693 -1.274 -4.128 1.00 91.88 102 ASN A N 1
ATOM 717 C CA . ASN A 1 102 ? 12.114 -1.603 -4.192 1.00 91.88 102 ASN A CA 1
ATOM 718 C C . ASN A 1 102 ? 13.007 -0.399 -3.885 1.00 91.88 102 ASN A C 1
ATOM 720 O O . ASN A 1 102 ? 14.041 -0.567 -3.237 1.00 91.88 102 ASN A O 1
ATOM 724 N N . PHE A 1 103 ? 12.624 0.810 -4.306 1.00 93.31 103 PHE A N 1
ATOM 725 C CA . PHE A 1 103 ? 13.416 2.011 -4.033 1.00 93.31 103 PHE A CA 1
ATOM 726 C C . PHE A 1 103 ? 13.417 2.335 -2.538 1.00 93.31 103 PHE A C 1
ATOM 728 O O . PHE A 1 103 ? 14.472 2.576 -1.956 1.00 93.31 103 PHE A O 1
ATOM 735 N N . ALA A 1 104 ? 12.259 2.243 -1.880 1.00 94.00 104 ALA A N 1
ATOM 736 C CA . ALA A 1 104 ? 12.162 2.425 -0.433 1.00 94.00 104 ALA A CA 1
ATOM 737 C C . ALA A 1 104 ? 12.897 1.318 0.347 1.00 94.00 104 ALA A C 1
ATOM 739 O O . ALA A 1 104 ? 13.594 1.601 1.326 1.00 94.00 104 ALA A O 1
ATOM 740 N N . ALA A 1 105 ? 12.789 0.065 -0.100 1.00 92.81 105 ALA A N 1
ATOM 741 C CA . ALA A 1 105 ? 13.494 -1.060 0.504 1.00 92.81 105 ALA A CA 1
ATOM 742 C C . ALA A 1 105 ? 15.020 -0.905 0.393 1.00 92.81 105 ALA A C 1
ATOM 744 O O . ALA A 1 105 ? 15.730 -1.170 1.364 1.00 92.81 105 ALA A O 1
ATOM 745 N N . ALA A 1 106 ? 15.528 -0.396 -0.737 1.00 92.44 106 ALA A N 1
ATOM 746 C CA . ALA A 1 106 ? 16.950 -0.099 -0.932 1.00 92.44 106 ALA A CA 1
ATOM 747 C C . ALA A 1 106 ? 17.480 0.981 0.034 1.00 92.44 106 ALA A C 1
ATOM 749 O O . ALA A 1 106 ? 18.661 0.972 0.378 1.00 92.44 106 ALA A O 1
ATOM 750 N N . LEU A 1 107 ? 16.609 1.863 0.538 1.00 94.19 107 LEU A N 1
ATOM 751 C CA . LEU A 1 107 ? 16.915 2.830 1.604 1.00 94.19 107 LEU A CA 1
ATOM 752 C C . LEU A 1 107 ? 16.811 2.233 3.024 1.00 94.19 107 LEU A C 1
ATOM 754 O O . LEU A 1 107 ? 16.863 2.965 4.017 1.00 94.19 107 LEU A O 1
ATOM 758 N N . GLY A 1 108 ? 16.611 0.917 3.141 1.00 94.12 108 GLY A N 1
ATOM 759 C CA . GLY A 1 108 ? 16.456 0.203 4.409 1.00 94.12 108 GLY A CA 1
ATOM 760 C C . GLY A 1 108 ? 15.103 0.417 5.090 1.00 94.12 108 GLY A C 1
ATOM 761 O O . GLY A 1 108 ? 14.960 0.105 6.277 1.00 94.12 108 GLY A O 1
ATOM 762 N N . ARG A 1 109 ? 14.106 0.963 4.380 1.00 95.88 109 ARG A N 1
ATOM 763 C CA . ARG A 1 109 ? 12.783 1.231 4.953 1.00 95.88 109 ARG A CA 1
ATOM 764 C C . ARG A 1 109 ? 11.947 -0.048 5.004 1.00 95.88 109 ARG A C 1
ATOM 766 O O . ARG A 1 109 ? 12.000 -0.844 4.071 1.00 95.88 109 ARG A O 1
ATOM 773 N N . PRO A 1 110 ? 11.161 -0.274 6.072 1.00 96.62 110 PRO A N 1
ATOM 774 C CA . PRO A 1 110 ? 10.169 -1.344 6.086 1.00 96.62 110 PRO A CA 1
ATOM 775 C C . PRO A 1 110 ? 9.120 -1.117 4.993 1.00 96.62 110 PRO A C 1
ATOM 777 O O . PRO A 1 110 ? 8.480 -0.066 4.980 1.00 96.62 110 PRO A O 1
ATOM 780 N N . VAL A 1 111 ? 8.916 -2.100 4.117 1.00 95.00 111 VAL A N 1
ATOM 781 C CA . VAL A 1 111 ? 7.953 -2.007 3.007 1.00 95.00 111 VAL A CA 1
ATOM 782 C C . VAL A 1 111 ? 6.945 -3.145 3.083 1.00 95.00 111 VAL A C 1
ATOM 784 O O . VAL A 1 111 ? 7.332 -4.299 3.253 1.00 95.00 111 VAL A O 1
ATOM 787 N N . LEU A 1 112 ? 5.658 -2.832 2.942 1.00 93.81 112 LEU A N 1
ATOM 788 C CA . LEU A 1 112 ? 4.654 -3.807 2.521 1.00 93.81 112 LEU A CA 1
ATOM 789 C C . LEU A 1 112 ? 4.246 -3.499 1.095 1.00 93.81 112 LEU A C 1
ATOM 791 O O . LEU A 1 112 ? 3.696 -2.435 0.827 1.00 93.81 112 LEU A O 1
ATOM 795 N N . ASP A 1 113 ? 4.516 -4.455 0.221 1.00 91.38 113 ASP A N 1
ATOM 796 C CA . ASP A 1 113 ? 4.179 -4.416 -1.191 1.00 91.38 113 ASP A CA 1
ATOM 797 C C . ASP A 1 113 ? 3.164 -5.520 -1.501 1.00 91.38 113 ASP A C 1
ATOM 799 O O . ASP A 1 113 ? 3.154 -6.557 -0.831 1.00 91.38 113 ASP A O 1
ATOM 803 N N . GLY A 1 114 ? 2.263 -5.286 -2.452 1.00 86.94 114 GLY A N 1
ATOM 804 C CA . GLY A 1 114 ? 1.147 -6.190 -2.730 1.00 86.94 114 GLY A CA 1
ATOM 805 C C . GLY A 1 114 ? -0.097 -5.963 -1.867 1.00 86.94 114 GLY A C 1
ATOM 806 O O . GLY A 1 114 ? -0.941 -6.854 -1.772 1.00 86.94 114 GLY A O 1
ATOM 807 N N . LEU A 1 115 ? -0.264 -4.789 -1.241 1.00 86.94 115 LEU A N 1
ATOM 808 C CA . LEU A 1 115 ? -1.500 -4.461 -0.504 1.00 86.94 115 LEU A CA 1
ATOM 809 C C . LEU A 1 115 ? -2.682 -4.101 -1.416 1.00 86.94 115 LEU A C 1
ATOM 811 O O . LEU A 1 115 ? -3.755 -3.780 -0.907 1.00 86.94 115 LEU A O 1
ATOM 815 N N . GLY A 1 116 ? -2.480 -4.138 -2.731 1.00 85.31 116 GLY A N 1
ATOM 816 C CA . GLY A 1 116 ? -3.445 -3.746 -3.747 1.00 85.31 116 GLY A CA 1
ATOM 817 C C . GLY A 1 116 ? -4.635 -4.679 -3.949 1.00 85.31 116 GLY A C 1
ATOM 818 O O . GLY A 1 116 ? -4.965 -5.551 -3.138 1.00 85.31 116 GLY A O 1
ATOM 819 N N . ALA A 1 117 ? -5.289 -4.468 -5.089 1.00 86.81 117 ALA A N 1
ATOM 820 C CA . ALA A 1 117 ? -6.526 -5.138 -5.454 1.00 86.81 117 ALA A CA 1
ATOM 821 C C . ALA A 1 117 ? -6.405 -6.663 -5.504 1.00 86.81 117 ALA A C 1
ATOM 823 O O . ALA A 1 117 ? -5.389 -7.226 -5.904 1.00 86.81 117 ALA A O 1
ATOM 824 N N . VAL A 1 118 ? -7.503 -7.333 -5.159 1.00 88.31 118 VAL A N 1
ATOM 825 C CA . VAL A 1 118 ? -7.668 -8.769 -5.397 1.00 88.31 118 VAL A CA 1
ATOM 826 C C . VAL A 1 118 ? -8.196 -8.953 -6.813 1.00 88.31 118 VAL A C 1
ATOM 828 O O . VAL A 1 118 ? -9.225 -8.379 -7.162 1.00 88.31 118 VAL A O 1
ATOM 831 N N . GLY A 1 119 ? -7.508 -9.738 -7.633 1.00 89.81 119 GLY A N 1
ATOM 832 C CA . GLY A 1 119 ? -7.836 -9.884 -9.046 1.00 89.81 119 GLY A CA 1
ATOM 833 C C . GLY A 1 119 ? -6.866 -10.800 -9.777 1.00 89.81 119 GLY A C 1
ATOM 834 O O . GLY A 1 119 ? -6.042 -11.469 -9.153 1.00 89.81 119 GLY A O 1
ATOM 835 N N . ALA A 1 120 ? -6.968 -10.826 -11.103 1.00 89.75 120 ALA A N 1
ATOM 836 C CA . ALA A 1 120 ? -6.069 -11.594 -11.956 1.00 89.75 120 ALA A CA 1
ATOM 837 C C . ALA A 1 120 ? -5.887 -10.935 -13.327 1.00 89.75 120 ALA A C 1
ATOM 839 O O . ALA A 1 120 ? -6.670 -10.078 -13.739 1.00 89.75 120 ALA A O 1
ATOM 840 N N . GLY A 1 121 ? -4.853 -11.381 -14.044 1.00 90.00 121 GLY A N 1
ATOM 841 C CA . GLY A 1 121 ? -4.570 -10.933 -15.403 1.00 90.00 121 GLY A CA 1
ATOM 842 C C . GLY A 1 121 ? -3.969 -9.533 -15.482 1.00 90.00 121 GLY A C 1
ATOM 843 O O . GLY A 1 121 ? -4.258 -8.837 -16.448 1.00 90.00 121 GLY A O 1
ATOM 844 N N . ALA A 1 122 ? -3.167 -9.112 -14.497 1.00 86.31 122 ALA A N 1
ATOM 845 C CA . ALA A 1 122 ? -2.416 -7.859 -14.586 1.00 86.31 122 ALA A CA 1
ATOM 846 C C . ALA A 1 122 ? -1.660 -7.788 -15.927 1.00 86.31 122 ALA A C 1
ATOM 848 O O . ALA A 1 122 ? -1.032 -8.767 -16.338 1.00 86.31 122 ALA A O 1
ATOM 849 N N . HIS A 1 123 ? -1.790 -6.660 -16.632 1.00 87.94 123 HIS A N 1
ATOM 850 C CA . HIS A 1 123 ? -1.206 -6.415 -17.962 1.00 87.94 123 HIS A CA 1
ATOM 851 C C . HIS A 1 123 ? -1.779 -7.297 -19.087 1.00 87.94 123 HIS A C 1
ATOM 853 O O . HIS A 1 123 ? -1.215 -7.379 -20.182 1.00 87.94 123 HIS A O 1
ATOM 859 N N . ALA A 1 124 ? -2.925 -7.941 -18.864 1.00 91.44 124 ALA A N 1
ATOM 860 C CA . ALA A 1 124 ? -3.597 -8.764 -19.859 1.00 91.44 124 ALA A CA 1
ATOM 861 C C . ALA A 1 124 ? -4.950 -8.175 -20.275 1.00 91.44 124 ALA A C 1
ATOM 863 O O . ALA A 1 124 ? -5.617 -7.455 -19.540 1.00 91.44 124 ALA A O 1
ATOM 864 N N . ARG A 1 125 ? -5.439 -8.560 -21.462 1.00 96.31 125 ARG A N 1
ATOM 865 C CA . ARG A 1 125 ? -6.785 -8.163 -21.935 1.00 96.31 125 ARG A CA 1
ATOM 866 C C . ARG A 1 125 ? -7.926 -8.633 -21.024 1.00 96.31 125 ARG A C 1
ATOM 868 O O . ARG A 1 125 ? -9.037 -8.137 -21.159 1.00 96.31 125 ARG A O 1
ATOM 875 N N . HIS A 1 126 ? -7.657 -9.614 -20.166 1.00 95.19 126 HIS A N 1
ATOM 876 C CA . HIS A 1 126 ? -8.602 -10.175 -19.205 1.00 95.19 126 HIS A CA 1
ATOM 877 C C . HIS A 1 126 ? -8.346 -9.680 -17.771 1.00 95.19 126 HIS A C 1
ATOM 879 O O . HIS A 1 126 ? -8.815 -10.315 -16.824 1.00 95.19 126 HIS A O 1
ATOM 885 N N . GLU A 1 127 ? -7.594 -8.584 -17.604 1.00 93.38 127 GLU A N 1
ATOM 886 C CA . GLU A 1 127 ? -7.382 -7.946 -16.305 1.00 93.38 127 GLU A CA 1
ATOM 887 C C . GLU A 1 127 ? -8.722 -7.620 -15.642 1.00 93.38 127 GLU A C 1
ATOM 889 O O . GLU A 1 127 ? -9.600 -6.993 -16.241 1.00 93.38 127 GLU A O 1
ATOM 894 N N . HIS A 1 128 ? -8.885 -8.058 -14.399 1.00 93.06 128 HIS A N 1
ATOM 895 C CA . HIS A 1 128 ? -10.075 -7.785 -13.606 1.00 93.06 128 HIS A CA 1
ATOM 896 C C . HIS A 1 128 ? -9.748 -7.765 -12.116 1.00 93.06 128 HIS A C 1
ATOM 898 O O . HIS A 1 128 ? -8.749 -8.328 -11.668 1.00 93.06 128 HIS A O 1
ATOM 904 N N . ILE A 1 129 ? -10.644 -7.147 -11.347 1.00 93.06 129 ILE A N 1
ATOM 905 C CA . ILE A 1 129 ? -10.594 -7.096 -9.885 1.00 93.06 129 ILE A CA 1
ATOM 906 C C . ILE A 1 129 ? -11.907 -7.615 -9.291 1.00 93.06 129 ILE A C 1
ATOM 908 O O . ILE A 1 129 ? -12.965 -7.512 -9.915 1.00 93.06 129 ILE A O 1
ATOM 912 N N . SER A 1 130 ? -11.844 -8.133 -8.069 1.00 92.62 130 SER A N 1
ATOM 913 C CA . SER A 1 130 ? -13.005 -8.454 -7.240 1.00 92.62 130 SER A CA 1
ATOM 914 C C . SER A 1 130 ? -13.473 -7.207 -6.497 1.00 92.62 130 SER A C 1
ATOM 916 O O . SER A 1 130 ? -12.707 -6.623 -5.734 1.00 92.62 130 SER A O 1
ATOM 918 N N . VAL A 1 131 ? -14.734 -6.810 -6.683 1.00 90.75 131 VAL A N 1
ATOM 919 C CA . VAL A 1 131 ? -15.327 -5.674 -5.954 1.00 90.75 131 VAL A CA 1
ATOM 920 C C . VAL A 1 131 ? -15.421 -5.970 -4.458 1.00 90.75 131 VAL A C 1
ATOM 922 O O . VAL A 1 131 ? -15.056 -5.119 -3.650 1.00 90.75 131 VAL A O 1
ATOM 925 N N . ASP A 1 132 ? -15.829 -7.182 -4.083 1.00 90.69 132 ASP A N 1
ATOM 926 C CA . ASP A 1 132 ? -15.896 -7.586 -2.674 1.00 90.69 132 ASP A CA 1
ATOM 927 C C . ASP A 1 132 ? -14.496 -7.606 -2.046 1.00 90.69 132 ASP A C 1
ATOM 929 O O . ASP A 1 132 ? -14.291 -7.083 -0.950 1.00 90.69 132 ASP A O 1
ATOM 933 N N . GLY A 1 133 ? -13.494 -8.079 -2.796 1.00 90.81 133 GLY A N 1
ATOM 934 C CA . GLY A 1 133 ? -12.098 -8.048 -2.361 1.00 90.81 133 GLY A CA 1
ATOM 935 C C . GLY A 1 133 ? -11.566 -6.627 -2.141 1.00 90.81 133 GLY A C 1
ATOM 936 O O . GLY A 1 133 ? -10.716 -6.411 -1.281 1.00 90.81 133 GLY A O 1
ATOM 937 N N . MET A 1 134 ? -12.083 -5.624 -2.860 1.00 90.94 134 MET A N 1
ATOM 938 C CA . MET A 1 134 ? -11.714 -4.221 -2.625 1.00 90.94 134 MET A CA 1
ATOM 939 C C . MET A 1 134 ? -12.207 -3.704 -1.273 1.00 90.94 134 MET A C 1
ATOM 941 O O . MET A 1 134 ? -11.500 -2.916 -0.641 1.00 90.94 134 MET A O 1
ATOM 945 N N . LEU A 1 135 ? -13.385 -4.142 -0.814 1.00 90.88 135 LEU A N 1
ATOM 946 C CA . LEU A 1 135 ? -13.888 -3.791 0.516 1.00 90.88 135 LEU A CA 1
ATOM 947 C C . LEU A 1 135 ? -12.980 -4.377 1.595 1.00 90.88 135 LEU A C 1
ATOM 949 O O . LEU A 1 135 ? -12.512 -3.641 2.462 1.00 90.88 135 LEU A O 1
ATOM 953 N N . GLU A 1 136 ? -12.654 -5.667 1.487 1.00 92.19 136 GLU A N 1
ATOM 954 C CA . GLU A 1 136 ? -11.738 -6.346 2.410 1.00 92.19 136 GLU A CA 1
ATOM 955 C C . GLU A 1 136 ? -10.377 -5.641 2.473 1.00 92.19 136 GLU A C 1
ATOM 957 O O . GLU A 1 136 ? -9.869 -5.350 3.560 1.00 92.19 136 GLU A O 1
ATOM 962 N N . ARG A 1 137 ? -9.803 -5.303 1.310 1.00 93.06 137 ARG A N 1
ATOM 963 C CA . ARG A 1 137 ? -8.518 -4.602 1.209 1.00 93.06 137 ARG A CA 1
ATOM 964 C C . ARG A 1 137 ? -8.566 -3.193 1.798 1.00 93.06 137 ARG A C 1
ATOM 966 O O . ARG A 1 137 ? -7.652 -2.823 2.532 1.00 93.06 137 ARG A O 1
ATOM 973 N N . ALA A 1 138 ? -9.626 -2.423 1.550 1.00 94.69 138 ALA A N 1
ATOM 974 C CA . ALA A 1 138 ? -9.789 -1.092 2.136 1.00 94.69 138 ALA A CA 1
ATOM 975 C C . ALA A 1 138 ? -9.931 -1.154 3.666 1.00 94.69 138 ALA A C 1
ATOM 977 O O . ALA A 1 138 ? -9.302 -0.363 4.373 1.00 94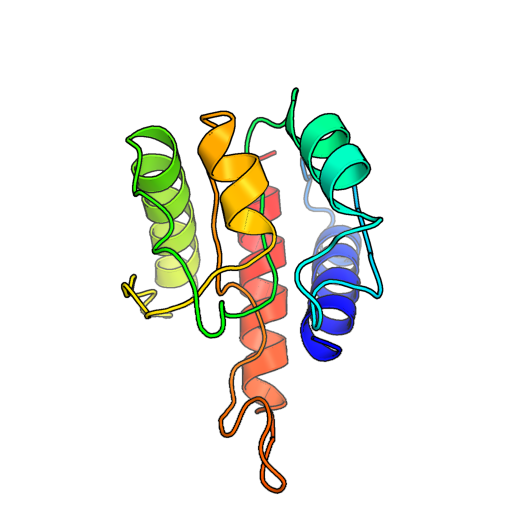.69 138 ALA A O 1
ATOM 978 N N . THR A 1 139 ? -10.693 -2.118 4.194 1.00 94.81 139 THR A N 1
ATOM 979 C CA . THR A 1 139 ? -10.818 -2.334 5.643 1.00 94.81 139 THR A CA 1
ATOM 980 C C . THR A 1 139 ? -9.491 -2.770 6.264 1.00 94.81 139 THR A C 1
ATOM 982 O O . THR A 1 139 ? -9.111 -2.236 7.305 1.00 94.81 139 THR A O 1
ATOM 985 N N . LEU A 1 140 ? -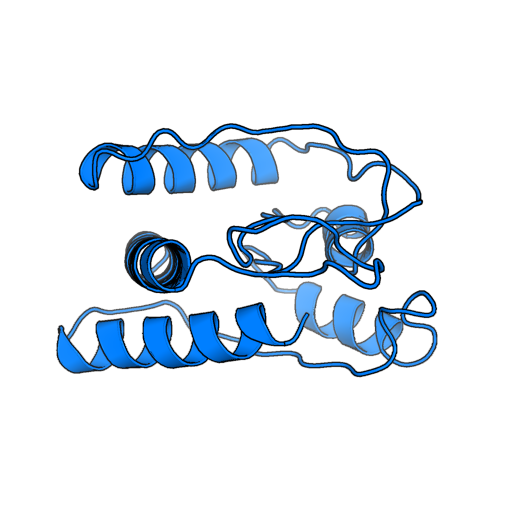8.747 -3.672 5.614 1.00 95.62 140 LEU A N 1
ATOM 986 C CA . LEU A 1 140 ? -7.427 -4.102 6.079 1.00 95.62 140 LEU A CA 1
ATOM 987 C C . LEU A 1 140 ? -6.454 -2.921 6.135 1.00 95.62 140 LEU A C 1
ATOM 989 O O . LEU A 1 140 ? -5.762 -2.744 7.135 1.00 95.62 140 LEU A O 1
ATOM 993 N N . THR A 1 141 ? -6.422 -2.087 5.092 1.00 96.50 141 THR A N 1
ATOM 994 C CA . THR A 1 141 ? -5.599 -0.874 5.067 1.00 96.50 141 THR A CA 1
ATOM 995 C C . THR A 1 141 ? -5.987 0.087 6.186 1.00 96.50 141 THR A C 1
ATOM 997 O O . THR A 1 141 ? -5.105 0.561 6.895 1.00 96.50 141 THR A O 1
ATOM 1000 N N . ALA A 1 142 ? -7.280 0.355 6.383 1.00 97.31 142 ALA A N 1
ATOM 1001 C CA . ALA A 1 142 ? -7.756 1.218 7.462 1.00 97.31 142 ALA A CA 1
ATOM 1002 C C . ALA A 1 142 ? -7.310 0.693 8.835 1.00 97.31 142 ALA A C 1
ATOM 1004 O O . ALA A 1 142 ? -6.690 1.416 9.612 1.00 97.31 142 ALA A O 1
ATOM 1005 N N . ALA A 1 143 ? -7.556 -0.588 9.112 1.00 97.31 143 ALA A N 1
ATOM 1006 C CA . ALA A 1 143 ? -7.200 -1.209 10.380 1.00 97.31 143 ALA A CA 1
ATOM 1007 C C . ALA A 1 143 ? -5.679 -1.254 10.608 1.00 97.31 143 ALA A C 1
ATOM 1009 O O . ALA A 1 143 ? -5.220 -1.027 11.726 1.00 97.31 143 ALA A O 1
ATOM 1010 N N . LEU A 1 144 ? -4.887 -1.488 9.558 1.00 97.62 144 LEU A N 1
ATOM 1011 C CA . LEU A 1 144 ? -3.428 -1.450 9.639 1.00 97.62 144 LEU A CA 1
ATOM 1012 C C . LEU A 1 144 ? -2.915 -0.037 9.919 1.00 97.62 144 LEU A C 1
ATOM 1014 O O . LEU A 1 144 ? -2.049 0.135 10.767 1.00 97.62 144 LEU A O 1
ATOM 1018 N N . LEU A 1 145 ? -3.451 0.978 9.243 1.00 97.50 145 LEU A N 1
ATOM 1019 C CA . LEU A 1 145 ? -3.098 2.369 9.519 1.00 97.50 145 LEU A CA 1
ATOM 1020 C C . LEU A 1 145 ? -3.429 2.750 10.966 1.00 97.50 145 LEU A C 1
ATOM 1022 O O . LEU A 1 145 ? -2.630 3.429 11.599 1.00 97.50 145 LEU A O 1
ATOM 1026 N N . HIS A 1 146 ? -4.554 2.282 11.506 1.00 97.94 146 HIS A N 1
ATOM 1027 C CA . HIS A 1 146 ? -4.887 2.492 12.913 1.00 97.94 146 HIS A CA 1
ATOM 1028 C C . HIS A 1 146 ? -3.900 1.803 13.869 1.00 97.94 146 HIS A C 1
ATOM 1030 O O . HIS A 1 146 ? -3.461 2.408 14.838 1.00 97.94 146 HIS A O 1
ATOM 1036 N N . GLU A 1 147 ? -3.492 0.568 13.571 1.00 97.56 147 GLU A N 1
ATOM 1037 C CA . GLU A 1 147 ? -2.489 -0.188 14.343 1.00 97.56 147 GLU A CA 1
ATOM 1038 C C . GLU A 1 147 ? -1.088 0.463 14.336 1.00 97.56 147 GLU A C 1
ATOM 1040 O O . GLU A 1 147 ? -0.228 0.131 15.156 1.00 97.56 147 GLU A O 1
ATOM 1045 N N . LEU A 1 148 ? -0.834 1.355 13.376 1.00 96.31 148 LEU A N 1
ATOM 1046 C CA . LEU A 1 148 ? 0.420 2.093 13.216 1.00 96.31 148 LEU A CA 1
ATOM 1047 C C . LEU A 1 148 ? 0.363 3.525 13.781 1.00 96.31 148 LEU A C 1
ATOM 1049 O O . LEU A 1 148 ? 1.358 4.239 13.654 1.00 96.31 148 LEU A O 1
ATOM 1053 N N . ALA A 1 149 ? -0.777 3.948 14.340 1.00 92.06 149 ALA A N 1
ATOM 1054 C CA . ALA A 1 149 ? -0.973 5.266 14.953 1.00 92.06 149 ALA A CA 1
ATOM 1055 C C . ALA A 1 149 ? -0.302 5.358 16.329 1.00 92.06 149 ALA A C 1
ATOM 1057 O O . ALA A 1 149 ? 0.266 6.436 16.611 1.00 92.06 149 ALA A O 1
#

Solvent-accessible surface area (backbone atoms only — not comparable to full-atom values): 8612 Å² total; per-residue (Å²): 114,73,55,25,58,54,30,52,54,49,12,54,49,49,27,60,76,68,72,50,64,54,49,93,81,86,88,85,85,80,90,42,61,98,75,72,20,83,81,46,44,69,55,49,43,62,66,36,72,82,40,86,62,46,81,34,40,38,70,52,50,80,49,65,63,68,76,86,47,75,55,21,53,54,52,49,53,52,47,32,56,50,28,47,77,72,75,40,88,67,81,86,80,90,60,71,8,34,49,77,52,40,55,32,37,74,72,72,32,21,49,47,68,51,61,25,67,40,63,50,45,83,100,43,99,70,49,50,69,42,71,69,44,37,52,55,40,13,52,48,50,26,52,40,41,37,77,64,80

Organism: NCBI:txid1144553

Radius of gyration: 14.7 Å; Cα contacts (8 Å, |Δi|>4): 227; chains: 1; bounding box: 33×27×37 Å

Nearest PDB structures (foldseek):
  7m6u-assembly1_A  TM=8.720E-01  e=4.533E-04  Pseudomonas sp. RS-16
  1cg2-assembly1_C  TM=8.862E-01  e=9.739E-04  Pseudomonas sp. RS-16
  6xj5-assembly4_G  TM=8.733E-01  e=1.559E-03  Pseudomonas sp. RS-16
  6xj5-assembly2_D  TM=8.471E-01  e=3.350E-03  Pseudomonas sp. RS-16
  6xj5-assembly4_H  TM=8.770E-01  e=2.219E-03  Pseudomonas sp. RS-16